Protein 1EUW (pdb70)

Foldseek 3Di:
DDDDKDKDFQDVCECPVEYDWDAPDPPGQKTFAFFADPFKDKAAAFDKDKGFRRMWIQQQDQQKKKKKWWDPCCCPVFQKTFPVHIDIGGNGDGDTDITIITRNDHDMDIRGGGDGTIIMGMDTDDDDDDDDDPDD

Secondary structure (DSSP, 8-state):
-----EEEE-STTBTTTBPPP--SSTT---EEEE---SS-EEE-TT-EEEEEEEEEEE---TTEEEEEEE-HHHHHHH-EEETTSSEEE-TT--SEEEEEEEE-SSS-EEEPTT-EEEEEEEEE---------S--

B-factor: mean 18.07, std 14.28, range [5.77, 277.36]

Nearest PDB structures (foldseek):
  1dup-assembly1_A  TM=1.005E+00  e=1.016E-25  Escherichia coli
  6hde-assembly1_A  TM=9.988E-01  e=7.836E-25  Escherichia coli K-12
  6hde-assembly1_B  TM=9.954E-01  e=9.772E-25  Escherichia coli K-12
  6hde-assembly1_C  TM=9.930E-01  e=1.606E-24  Escherichia coli K-12
  1rnj-assembly1_A  TM=1.000E+00  e=3.292E-24  Escherichia coli

Sequence (136 aa):
MMKKIDVKILDPRVGGKKEEFPLPTYATSGSAGLDDLRACLNNDDAVELLAPGDDTTLVPTGLAIHIADPSLAAMMLPRSSSGLGHKHGIVLGNLVGGLIDSDYQGQLMISVWNRGQDSFTIQPGERIAQMIFVPVVQAEFNLVEDF

GO terms:
  GO:0004170 dUTP diphosphatase activity (F, EXP)
  GO:0000287 magnesium ion binding (F, IDA)
  GO:0005829 cytosol (C, IDA)
  GO:0042802 identical protein binding (F, IDA)
  GO:0004170 dUTP diphosphatase activity (F, IDA)
  GO:0046081 dUTP catabolic process (P, IDA)
  GO:0006226 dUMP biosynthetic process (P, IDA)
  GO:0070207 protein homotrimerization (P, IDA)
  GO:0004170 dUTP diphosphatase activity (F, IMP)
  GO:0032991 protein-containing complex (C, IDA)
  GO:0005829 cytosol (C, HDA)

CATH classification: 2.70.40.10

Solvent-accessible surface area: 8786 Å² total; per-residue (Å²): 224,170,91,203,43,104,82,137,83,79,29,114,46,11,51,159,110,22,78,54,39,107,85,94,84,134,71,39,83,18,19,41,0,71,0,6,21,124,106,48,41,115,4,40,61,54,59,84,30,110,0,37,1,1,9,5,11,63,6,58,40,98,66,17,5,0,61,7,49,36,58,95,35,16,7,145,162,93,4,0,19,0,34,86,113,65,7,114,10,81,17,120,90,124,29,54,4,65,0,22,0,78,0,111,13,157,107,64,31,47,0,91,64,8,49,100,3,0,51,5,36,52,35,111,54,139,163,74,170,190,125,160,62,152,125,240

Structure (mmCIF, N/CA/C/O backbone):
data_1EUW
#
_entry.id   1EUW
#
_cell.length_a   85.742
_cell.length_b   85.742
_cell.length_c   61.749
_cell.angle_alpha   90.00
_cell.angle_beta   90.00
_cell.angle_gamma   120.00
#
_symmetry.space_group_name_H-M   'H 3'
#
loop_
_entity.id
_entity.type
_entity.p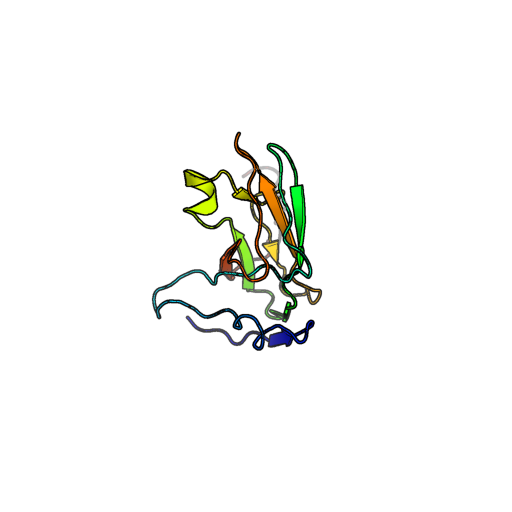dbx_description
1 polymer "DEOXYURIDINE 5'-TRIPHOSPHATE NUCLEOTIDOHYDROLASE"
2 non-polymer 'ETHYL MERCURY ION'
3 non-polymer GLYCEROL
4 water water
#
loop_
_atom_site.group_PDB
_atom_site.id
_atom_site.type_symbol
_atom_site.label_atom_id
_atom_site.label_alt_id
_atom_site.label_comp_id
_atom_site.label_asym_id
_atom_site.label_entity_id
_atom_site.label_seq_id
_atom_site.pdbx_PDB_ins_code
_atom_site.Cartn_x
_atom_site.Cartn_y
_atom_site.Cartn_z
_atom_site.occupancy
_atom_site.B_iso_or_equiv
_atom_site.auth_seq_id
_atom_site.auth_comp_id
_atom_site.auth_asym_id
_atom_site.auth_atom_id
_atom_site.pdbx_PDB_model_num
ATOM 1 N N . MET A 1 1 ? 0.991 -10.737 23.191 1.00 41.23 1 MET A N 1
ATOM 2 C CA . MET A 1 1 ? 1.841 -9.653 22.740 1.00 33.19 1 MET A CA 1
ATOM 3 C C . MET A 1 1 ? 3.155 -10.123 23.385 1.00 29.12 1 MET A C 1
ATOM 4 O O . MET A 1 1 ? 3.243 -9.923 24.589 1.00 25.26 1 MET A O 1
ATOM 20 N N . MET A 1 2 ? 4.018 -10.724 22.592 1.00 28.25 2 MET A N 1
ATOM 21 C CA . MET A 1 2 ? 5.285 -11.210 23.130 1.00 27.15 2 MET A CA 1
ATOM 22 C C . MET A 1 2 ? 6.408 -10.245 22.875 1.00 23.95 2 MET A C 1
ATOM 23 O O . MET A 1 2 ? 6.496 -9.647 21.805 1.00 27.33 2 MET A O 1
ATOM 37 N N . LYS A 1 3 ? 7.314 -10.107 23.818 1.00 19.73 3 LYS A N 1
ATOM 38 C CA . LYS A 1 3 ? 8.499 -9.329 23.604 1.00 18.31 3 LYS A CA 1
ATOM 39 C C . LYS A 1 3 ? 9.693 -10.069 24.168 1.00 15.42 3 LYS A C 1
ATOM 40 O O . LYS A 1 3 ? 9.653 -10.553 25.296 1.00 14.97 3 LYS A O 1
ATOM 59 N N . LYS A 1 4 ? 10.776 -10.161 23.417 1.00 16.32 4 LYS A N 1
ATOM 60 C CA . LYS A 1 4 ? 11.998 -10.796 23.922 1.00 15.80 4 LYS A CA 1
ATOM 61 C C . LYS A 1 4 ? 12.637 -9.850 24.910 1.00 15.65 4 LYS A C 1
ATOM 62 O O . LYS A 1 4 ? 12.811 -8.657 24.625 1.00 19.72 4 LYS A O 1
ATOM 81 N N . ILE A 1 5 ? 13.011 -10.365 26.062 1.00 12.97 5 ILE A N 1
ATOM 82 C CA . ILE A 1 5 ? 13.625 -9.646 27.157 1.00 12.87 5 ILE A CA 1
ATOM 83 C C . ILE A 1 5 ? 14.867 -10.441 27.612 1.00 10.92 5 ILE A C 1
ATOM 84 O O . ILE A 1 5 ? 14.730 -11.601 28.012 1.00 10.46 5 ILE A O 1
ATOM 113 N N . ASP A 1 6 ? 16.004 -9.822 27.628 1.00 10.20 6 ASP A N 1
ATOM 114 C CA . ASP A 1 6 ? 17.219 -10.468 28.135 1.00 9.70 6 ASP A CA 1
ATOM 115 C C . ASP A 1 6 ? 17.138 -10.662 29.634 1.00 8.90 6 ASP A C 1
ATOM 116 O O . ASP A 1 6 ? 16.752 -9.766 30.389 1.00 9.78 6 ASP A O 1
ATOM 128 N N . VAL A 1 7 ? 17.547 -11.862 30.061 1.00 8.95 7 VAL A N 1
ATOM 129 C CA . VAL A 1 7 ? 17.577 -12.224 31.464 1.00 8.83 7 VAL A CA 1
ATOM 130 C C . VAL A 1 7 ? 18.971 -12.825 31.745 1.00 8.64 7 VAL A C 1
ATOM 131 O O . VAL A 1 7 ? 19.497 -13.607 30.931 1.00 8.69 7 VAL A O 1
ATOM 144 N N . LYS A 1 8 ? 19.516 -12.484 32.893 1.00 8.77 8 LYS A N 1
ATOM 145 C CA . LYS A 1 8 ? 20.800 -12.980 33.371 1.00 8.97 8 LYS A CA 1
ATOM 146 C C . LYS A 1 8 ? 20.546 -13.592 34.730 1.00 8.50 8 LYS A C 1
ATOM 147 O O . LYS A 1 8 ? 19.887 -12.982 35.595 1.00 10.10 8 LYS A O 1
ATOM 176 N N . ILE A 1 9 ? 21.105 -14.774 34.951 1.00 8.62 9 ILE A N 1
ATOM 177 C CA . ILE A 1 9 ? 20.972 -15.477 36.196 1.00 9.02 9 ILE A CA 1
ATOM 178 C C . ILE A 1 9 ? 22.202 -15.171 37.056 1.00 9.01 9 ILE A C 1
ATOM 179 O O . ILE A 1 9 ? 23.344 -15.371 36.628 1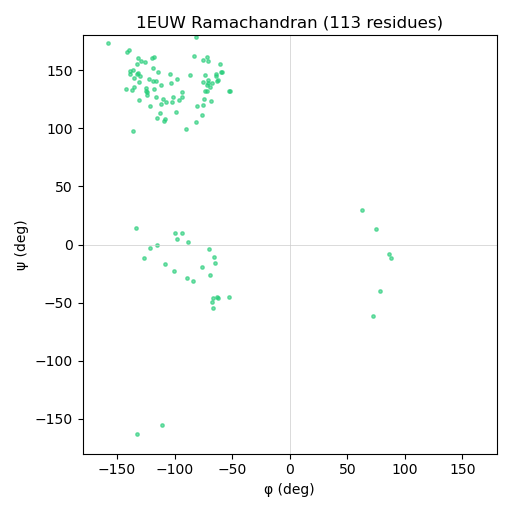.00 12.00 9 ILE A O 1
ATOM 195 N N . LEU A 1 10 ? 21.973 -14.667 38.254 1.00 9.45 10 LEU A N 1
ATOM 196 C CA . LEU A 1 10 ? 23.008 -14.217 39.149 1.00 10.06 10 LEU A CA 1
ATOM 197 C C . LEU A 1 10 ? 23.353 -15.208 40.232 1.00 10.90 10 LEU A C 1
ATOM 198 O O . LEU A 1 10 ? 24.501 -15.129 40.721 1.00 16.37 10 LEU A O 1
ATOM 214 N N . ASP A 1 11 ? 22.466 -16.110 40.565 1.00 10.93 11 ASP A N 1
ATOM 215 C CA . ASP A 1 11 ? 22.682 -17.085 41.621 1.00 11.18 11 ASP A CA 1
ATOM 216 C C . ASP A 1 11 ? 22.503 -18.487 41.057 1.00 10.89 11 ASP A C 1
ATOM 217 O O . ASP A 1 11 ? 21.507 -18.749 40.390 1.00 11.17 11 ASP A O 1
ATOM 232 N N . PRO A 1 12 ? 23.455 -19.400 41.319 1.00 11.75 12 PRO A N 1
ATOM 233 C CA . PRO A 1 12 ? 23.370 -20.741 40.726 1.00 12.41 12 PRO A CA 1
ATOM 234 C C . PRO A 1 12 ? 22.190 -21.585 41.196 1.00 11.77 12 PRO A C 1
ATOM 235 O O . PRO A 1 12 ? 21.930 -22.643 40.609 1.00 13.22 12 PRO A O 1
ATOM 246 N N . ARG A 1 13 ? 21.466 -21.192 42.226 1.00 12.27 13 ARG A N 1
ATOM 247 C CA . ARG A 1 13 ? 20.305 -21.996 42.582 1.00 12.98 13 ARG A CA 1
ATOM 248 C C . ARG A 1 13 ? 19.135 -21.792 41.653 1.00 12.09 13 ARG A C 1
ATOM 249 O O . ARG A 1 13 ? 18.204 -22.607 41.656 1.00 14.15 13 ARG A O 1
ATOM 288 N N . VAL A 1 14 ? 19.137 -20.674 40.912 1.00 11.82 14 VAL A N 1
ATOM 289 C CA . VAL A 1 14 ? 18.022 -20.418 40.007 1.00 12.14 14 VAL A CA 1
ATOM 290 C C . VAL A 1 14 ? 18.002 -21.451 38.890 1.00 13.66 14 VAL A C 1
ATOM 291 O O . VAL A 1 14 ? 19.029 -21.709 38.229 1.00 16.06 14 VAL A O 1
ATOM 304 N N A GLY A 1 15 ? 16.876 -22.125 38.727 0.47 15.32 15 GLY A N 1
ATOM 305 N N B GLY A 1 15 ? 16.811 -21.960 38.626 0.53 15.32 15 GLY A N 1
ATOM 306 C CA A GLY A 1 15 ? 16.816 -23.300 37.897 0.47 16.40 15 GLY A CA 1
ATOM 307 C CA B GLY A 1 15 ? 16.542 -22.897 37.570 0.53 17.58 15 GLY A CA 1
ATOM 308 C C A GLY A 1 15 ? 17.233 -24.606 38.557 0.47 16.90 15 GLY A C 1
ATOM 309 C C B GLY A 1 15 ? 16.751 -24.356 37.990 0.53 17.54 15 GLY A C 1
ATOM 310 O O A GLY A 1 15 ? 16.940 -25.696 38.062 0.47 21.02 15 GLY A O 1
ATOM 311 O O B GLY A 1 15 ? 16.559 -25.236 37.164 0.53 20.12 15 GLY A O 1
ATOM 318 N N A LYS A 1 16 ? 17.977 -24.548 39.662 0.47 18.31 16 LYS A N 1
ATOM 319 N N B LYS A 1 16 ? 17.116 -24.531 39.241 0.53 20.12 16 LYS A N 1
ATOM 320 C CA A LYS A 1 16 ? 18.451 -25.687 40.457 0.47 19.06 16 LYS A CA 1
ATOM 321 C CA B LYS A 1 16 ? 17.559 -25.773 39.876 0.53 22.38 16 LYS A CA 1
ATOM 322 C C A LYS A 1 16 ? 17.507 -25.956 41.628 0.47 18.21 16 LYS A C 1
ATOM 323 C C B LYS A 1 16 ? 16.988 -25.840 41.287 0.53 21.87 16 LYS A C 1
ATOM 324 O O A LYS A 1 16 ? 16.892 -27.022 41.647 0.47 19.64 16 LYS A O 1
ATOM 325 O O B LYS A 1 16 ? 16.043 -26.626 41.409 0.53 28.12 16 LYS A O 1
ATOM 362 N N A GLU A 1 17 ? 17.368 -25.040 42.597 0.49 19.45 17 GLU A N 1
ATOM 363 N N B GLU A 1 17 ? 17.368 -25.091 42.321 0.51 20.16 17 GLU A N 1
ATOM 364 C CA A GLU A 1 17 ? 16.485 -25.285 43.735 0.49 20.80 17 GLU A CA 1
ATOM 365 C CA B GLU A 1 17 ? 16.628 -25.225 43.585 0.51 21.00 17 GLU A CA 1
ATOM 366 C C A GLU A 1 17 ? 15.084 -24.724 43.553 0.49 21.68 17 GLU A C 1
ATOM 367 C C B GLU A 1 17 ? 15.150 -24.885 43.384 0.51 21.43 17 GLU A C 1
ATOM 368 O O A GLU A 1 17 ? 14.173 -24.980 44.346 0.49 24.78 17 GLU A O 1
ATOM 369 O O B GLU A 1 17 ? 14.252 -25.500 43.958 0.51 27.64 17 GLU A O 1
ATOM 392 N N . PHE A 1 18 ? 14.908 -23.920 42.512 1.00 21.22 18 PHE A N 1
ATOM 393 C CA . PHE A 1 18 ? 13.560 -23.474 42.180 1.00 22.52 18 PHE A CA 1
ATOM 394 C C . PHE A 1 18 ? 13.623 -23.011 40.709 1.00 22.01 18 PHE A C 1
ATOM 395 O O . PHE A 1 18 ? 14.766 -22.750 40.303 1.00 21.90 18 PHE A O 1
ATOM 412 N N . PRO A 1 19 ? 12.519 -22.917 39.990 1.00 23.70 19 PRO A N 1
ATOM 413 C CA . PRO A 1 19 ? 12.559 -22.598 38.562 1.00 25.57 19 PRO A CA 1
ATOM 414 C C . PRO A 1 19 ? 12.652 -21.124 38.173 1.00 26.23 19 PRO A C 1
ATOM 415 O O . PRO A 1 19 ? 12.426 -20.283 39.048 1.00 22.40 19 PRO A O 1
ATOM 426 N N . LEU A 1 20 ? 13.060 -20.890 36.903 1.00 24.57 20 LEU A N 1
ATOM 427 C CA . LEU A 1 20 ? 12.953 -19.565 36.271 1.00 22.60 20 LEU A CA 1
ATOM 428 C C . LEU A 1 20 ? 11.471 -19.150 36.134 1.00 19.51 20 LEU A C 1
ATOM 429 O O . LEU A 1 20 ? 10.585 -19.993 35.972 1.00 25.79 20 LEU A O 1
ATOM 445 N N . PRO A 1 21 ? 11.143 -17.878 36.238 1.00 16.40 21 PRO A N 1
ATOM 446 C CA . PRO A 1 21 ? 9.717 -17.501 36.185 1.00 16.74 21 PRO A CA 1
ATOM 447 C C . PRO A 1 21 ? 9.129 -17.872 34.830 1.00 16.31 21 PRO A C 1
ATOM 448 O O . PRO A 1 21 ? 9.779 -17.722 33.791 1.00 20.10 21 PRO A O 1
ATOM 459 N N . THR A 1 22 ? 7.905 -18.354 34.870 1.00 16.68 22 THR A N 1
ATOM 460 C CA . THR A 1 22 ? 7.157 -18.758 33.695 1.00 17.56 22 THR A CA 1
ATOM 461 C C . THR A 1 22 ? 5.694 -18.297 33.842 1.00 16.87 22 THR A C 1
ATOM 462 O O . THR A 1 22 ? 5.164 -18.264 34.933 1.00 18.38 22 THR A O 1
ATOM 473 N N . TYR A 1 23 ? 5.075 -17.947 32.713 1.00 15.43 23 TYR A N 1
ATOM 474 C CA . TYR A 1 23 ? 3.662 -17.619 32.732 1.00 16.40 23 TYR A CA 1
ATOM 475 C C . TYR A 1 23 ? 2.864 -18.894 32.945 1.00 16.71 23 TYR A C 1
ATOM 476 O O . TYR A 1 23 ? 3.111 -19.926 32.331 1.00 20.93 23 TYR A O 1
ATOM 494 N N . ALA A 1 24 ? 1.842 -18.804 33.808 1.00 16.58 24 ALA A N 1
ATOM 495 C CA . ALA A 1 24 ? 0.992 -19.970 34.116 1.00 19.69 24 ALA A CA 1
ATOM 496 C C . ALA A 1 24 ? 0.284 -20.444 32.851 1.00 20.65 24 ALA A C 1
ATOM 497 O O . ALA A 1 24 ? 0.202 -21.629 32.572 1.00 27.14 24 ALA A O 1
ATOM 504 N N . THR A 1 25 ? -0.259 -19.529 32.118 1.00 21.25 25 THR A N 1
ATOM 505 C CA . THR A 1 25 ? -1.008 -19.730 30.890 1.00 24.01 25 THR A CA 1
ATOM 506 C C . THR A 1 25 ? -0.693 -18.643 29.863 1.00 21.83 25 THR A C 1
ATOM 507 O O . THR A 1 25 ? -0.152 -17.604 30.219 1.00 20.26 25 THR A O 1
ATOM 518 N N . SER A 1 26 ? -1.082 -18.866 28.600 1.00 24.14 26 SER A N 1
ATOM 519 C CA . SER A 1 26 ? -0.929 -17.866 27.557 1.00 24.58 26 SER A CA 1
ATOM 520 C C . SER A 1 26 ? -1.778 -16.618 27.795 1.00 19.96 26 SER A C 1
ATOM 521 O O . SER A 1 26 ? -1.518 -15.587 27.132 1.00 21.07 26 SER A O 1
ATOM 529 N N . GLY A 1 27 ? -2.760 -16.681 28.667 1.00 18.25 27 GLY A N 1
ATOM 530 C CA . GLY A 1 27 ? -3.538 -15.530 29.110 1.00 15.58 27 GLY A CA 1
ATOM 531 C C . GLY A 1 27 ? -3.166 -14.862 30.406 1.00 13.24 27 GLY A C 1
ATOM 532 O O . GLY A 1 27 ? -3.868 -13.929 30.858 1.00 13.34 27 GLY A O 1
ATOM 536 N N . SER A 1 28 ? -2.067 -15.313 31.017 1.00 13.27 28 SER A N 1
ATOM 537 C CA . SER A 1 28 ? -1.632 -14.706 32.259 1.00 11.95 28 SER A CA 1
ATOM 538 C C . SER A 1 28 ? -0.998 -13.354 31.992 1.00 11.30 28 SER A C 1
ATOM 539 O O . SER A 1 28 ? -0.234 -13.181 31.029 1.00 14.18 28 SER A O 1
ATOM 552 N N . ALA A 1 29 ? -1.263 -12.390 32.832 1.00 11.14 29 ALA A N 1
ATOM 553 C CA . ALA A 1 29 ? -0.639 -11.061 32.700 1.00 11.20 29 ALA A CA 1
ATOM 554 C C . ALA A 1 29 ? 0.683 -10.943 33.445 1.00 11.26 29 ALA A C 1
ATOM 555 O O . ALA A 1 29 ? 1.526 -10.149 33.115 1.00 14.95 29 ALA A O 1
ATOM 562 N N . GLY A 1 30 ? 0.845 -11.688 34.515 1.00 12.27 30 GLY A N 1
ATOM 563 C CA . GLY A 1 30 ? 1.974 -11.560 35.418 1.00 12.81 30 GLY A CA 1
ATOM 564 C C . GLY A 1 30 ? 2.791 -12.823 35.455 1.00 10.86 30 GLY A C 1
ATOM 565 O O . GLY A 1 30 ? 2.344 -13.909 35.129 1.00 12.97 30 GLY A O 1
ATOM 569 N N . LEU A 1 31 ? 4.016 -12.650 35.940 1.00 9.66 31 LEU A N 1
ATOM 570 C CA . LEU A 1 31 ? 5.021 -13.645 36.222 1.00 10.68 31 LEU A CA 1
ATOM 571 C C . LEU A 1 31 ? 5.288 -13.648 37.700 1.00 9.42 31 LEU A C 1
ATOM 572 O O . LEU A 1 31 ? 5.673 -12.579 38.228 1.00 10.86 31 LEU A O 1
ATOM 588 N N . ASP A 1 32 ? 5.217 -14.766 38.386 1.00 8.72 32 ASP A N 1
ATOM 589 C CA A ASP A 1 32 ? 5.574 -14.806 39.803 0.66 8.26 32 ASP A CA 1
ATOM 590 C CA B ASP A 1 32 ? 5.582 -14.795 39.798 0.34 8.40 32 ASP A CA 1
ATOM 591 C C . ASP A 1 32 ? 7.110 -14.810 39.944 1.00 8.06 32 ASP A C 1
ATOM 592 O O . ASP A 1 32 ? 7.809 -15.483 39.193 1.00 10.73 32 ASP A O 1
ATOM 608 N N . LEU A 1 33 ? 7.582 -14.096 40.934 1.00 7.76 33 LEU A N 1
ATOM 609 C CA . LEU A 1 33 ? 8.997 -14.044 41.304 1.00 7.89 33 LEU A CA 1
ATOM 610 C C . LEU A 1 33 ? 9.207 -14.716 42.641 1.00 7.43 33 LEU A C 1
ATOM 611 O O . LEU A 1 33 ? 8.415 -14.514 43.589 1.00 8.57 33 LEU A O 1
ATOM 640 N N . ARG A 1 34 ? 10.262 -15.495 42.721 1.00 7.81 34 ARG A N 1
ATOM 641 C CA . ARG A 1 34 ? 10.593 -16.301 43.889 1.00 7.43 34 ARG A CA 1
ATOM 642 C C . ARG A 1 34 ? 11.726 -15.705 44.703 1.00 7.78 34 ARG A C 1
ATOM 643 O O . ARG A 1 34 ? 12.678 -15.116 44.187 1.00 9.22 34 ARG A O 1
ATOM 664 N N . ALA A 1 35 ? 11.637 -15.918 46.026 1.00 8.08 35 ALA A N 1
ATOM 665 C CA . ALA A 1 35 ? 12.653 -15.512 46.966 1.00 7.67 35 ALA A CA 1
ATOM 666 C C A ALA A 1 35 ? 13.895 -16.344 46.714 0.47 8.89 35 ALA A C 1
ATOM 667 C C B ALA A 1 35 ? 13.933 -16.315 46.922 0.53 9.19 35 ALA A C 1
ATOM 668 O O A ALA A 1 35 ? 13.842 -17.573 46.642 0.47 8.65 35 ALA A O 1
ATOM 669 O O B ALA A 1 35 ? 13.988 -17.495 47.255 0.53 11.14 35 ALA A O 1
ATOM 676 N N . CYS A 1 36 ? 15.041 -15.673 46.564 1.00 8.31 36 CYS A N 1
ATOM 677 C CA . CYS A 1 36 ? 16.350 -16.316 46.484 1.00 8.95 36 CYS A CA 1
ATOM 678 C C . CYS A 1 36 ? 17.060 -16.027 47.799 1.00 9.62 36 CYS A C 1
ATOM 679 O O . CYS A 1 36 ? 17.658 -14.966 47.962 1.00 10.35 36 CYS A O 1
ATOM 686 N N . LEU A 1 37 ? 16.977 -16.968 48.720 1.00 10.81 37 LEU A N 1
ATOM 687 C CA . LEU A 1 37 ? 17.399 -16.774 50.098 1.00 11.36 37 LEU A CA 1
ATOM 688 C C . LEU A 1 37 ? 18.206 -17.961 50.573 1.00 13.71 37 LEU A C 1
ATOM 689 O O . LEU A 1 37 ? 17.889 -19.118 50.282 1.00 14.65 37 LEU A O 1
ATOM 705 N N . ASN A 1 38 ? 19.219 -17.674 51.389 1.00 15.61 38 ASN A N 1
ATOM 706 C CA A ASN A 1 38 ? 19.967 -18.783 51.988 0.51 16.44 38 ASN A CA 1
ATOM 707 C CA B ASN A 1 38 ? 20.015 -18.694 52.058 0.49 16.29 38 ASN A CA 1
ATOM 708 C C . ASN A 1 38 ? 19.212 -19.312 53.192 1.00 17.81 38 ASN A C 1
ATOM 709 O O . ASN A 1 38 ? 19.401 -20.498 53.497 1.00 24.54 38 ASN A O 1
ATOM 729 N N . ASP A 1 39 ? 18.406 -18.485 53.847 1.00 16.47 39 ASP A N 1
ATOM 730 C CA A ASP A 1 39 ? 17.739 -18.775 55.102 0.48 15.45 39 ASP A CA 1
ATOM 731 C CA B ASP A 1 39 ? 17.603 -19.072 54.927 0.52 15.63 39 ASP A CA 1
ATOM 732 C C . ASP A 1 39 ? 16.315 -18.249 54.983 1.00 13.03 39 ASP A C 1
ATOM 733 O O . ASP A 1 39 ? 16.198 -17.156 54.463 1.00 13.78 39 ASP A O 1
ATOM 749 N N . ALA A 1 40 ? 15.326 -18.907 55.542 1.00 12.07 40 ALA A N 1
ATOM 750 C CA . ALA A 1 40 ? 14.020 -18.317 55.671 1.00 10.73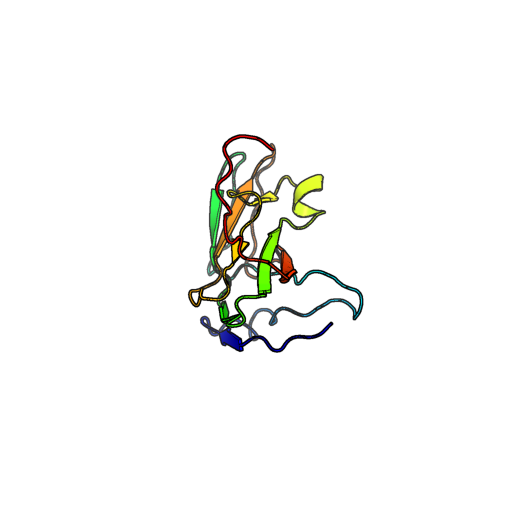 40 ALA A CA 1
ATOM 751 C C . ALA A 1 40 ? 14.091 -17.010 56.480 1.00 10.72 40 ALA A C 1
ATOM 752 O O . ALA A 1 40 ? 14.940 -16.902 57.347 1.00 13.41 40 ALA A O 1
ATOM 759 N N . VAL A 1 41 ? 13.199 -16.082 56.136 1.00 10.62 41 VAL A N 1
ATOM 760 C CA . VAL A 1 41 ? 13.177 -14.784 56.801 1.00 10.63 41 VAL A CA 1
ATOM 761 C C . VAL A 1 41 ? 11.837 -14.583 57.426 1.00 9.46 41 VAL A C 1
ATOM 762 O O . VAL A 1 41 ? 10.819 -14.557 56.719 1.00 10.57 41 VAL A O 1
ATOM 775 N N . GLU A 1 42 ? 11.793 -14.433 58.739 1.00 10.23 42 GLU A N 1
ATOM 776 C CA . GLU A 1 42 ? 10.552 -14.164 59.455 1.00 10.90 42 GLU A CA 1
ATOM 777 C C A GLU A 1 42 ? 10.250 -12.671 59.623 0.49 11.58 42 GLU A C 1
ATOM 778 C C B GLU A 1 42 ? 10.349 -12.646 59.428 0.51 11.17 42 GLU A C 1
ATOM 779 O O A GLU A 1 42 ? 10.978 -11.976 60.324 0.49 13.22 42 GLU A O 1
ATOM 780 O O B GLU A 1 42 ? 11.236 -11.857 59.736 0.51 12.14 42 GLU A O 1
ATOM 792 N N . LEU A 1 43 ? 9.157 -12.246 58.996 1.00 10.45 43 LEU A N 1
ATOM 793 C CA A LEU A 1 43 ? 8.734 -10.867 59.017 0.53 1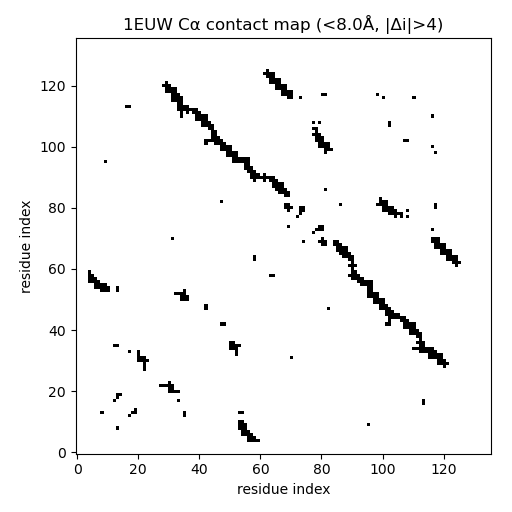1.92 43 LEU A CA 1
ATOM 794 C CA B LEU A 1 43 ? 8.754 -10.847 58.980 0.47 11.52 43 LEU A CA 1
ATOM 795 C C . LEU A 1 43 ? 7.675 -10.624 60.033 1.00 11.59 43 LEU A C 1
ATOM 796 O O . LEU A 1 43 ? 6.534 -11.102 59.879 1.00 12.13 43 LEU A O 1
ATOM 826 N N . ALA A 1 44 ? 8.033 -9.884 61.074 1.00 13.24 44 ALA A N 1
ATOM 827 C CA . ALA A 1 44 ? 7.048 -9.491 62.069 1.00 13.44 44 ALA A CA 1
ATOM 828 C C . ALA A 1 44 ? 6.111 -8.450 61.503 1.00 10.97 44 ALA A C 1
ATOM 829 O O . ALA A 1 44 ? 6.461 -7.774 60.529 1.00 10.38 44 ALA A O 1
ATOM 836 N N . PRO A 1 45 ? 4.948 -8.255 62.111 1.00 12.02 45 PRO A N 1
ATOM 837 C CA . PRO A 1 45 ? 4.053 -7.199 61.673 1.00 10.62 45 PRO A CA 1
ATOM 838 C C . PRO A 1 45 ? 4.793 -5.848 61.603 1.00 9.39 45 PRO A C 1
ATOM 839 O O . PRO A 1 45 ? 5.467 -5.448 62.543 1.00 10.41 45 PRO A O 1
ATOM 850 N N . GLY A 1 46 ? 4.622 -5.155 60.490 1.00 8.93 46 GLY A N 1
ATOM 851 C CA . GLY A 1 46 ? 5.199 -3.897 60.258 1.00 9.99 46 GLY A CA 1
ATOM 852 C C . GLY A 1 46 ? 6.587 -3.895 59.659 1.00 10.29 46 GLY A C 1
ATOM 853 O O . GLY A 1 46 ? 7.051 -2.823 59.233 1.00 14.95 46 GLY A O 1
ATOM 857 N N . ASP A 1 47 ? 7.250 -5.034 59.609 1.00 10.46 47 ASP A N 1
ATOM 858 C CA A ASP A 1 47 ? 8.624 -5.305 59.190 0.50 10.78 47 ASP A CA 1
ATOM 859 C CA B ASP A 1 47 ? 8.622 -4.856 59.117 0.50 10.66 47 ASP A CA 1
ATOM 860 C C . ASP A 1 47 ? 8.699 -5.169 57.631 1.00 8.94 47 ASP A C 1
ATOM 861 O O . ASP A 1 47 ? 7.799 -5.648 56.964 1.00 8.55 47 ASP A O 1
ATOM 877 N N . THR A 1 48 ? 9.808 -4.683 57.104 1.00 9.68 48 THR A N 1
ATOM 878 C CA . THR A 1 48 ? 10.166 -4.750 55.689 1.00 8.94 48 THR A CA 1
ATOM 879 C C . THR A 1 48 ? 11.504 -5.466 55.570 1.00 9.02 48 THR A C 1
ATOM 880 O O . THR A 1 48 ? 12.398 -5.218 56.386 1.00 12.42 48 THR A O 1
ATOM 891 N N . THR A 1 49 ? 11.692 -6.278 54.546 1.00 7.87 49 THR A N 1
ATOM 892 C CA . THR A 1 49 ? 12.959 -6.946 54.232 1.00 8.06 49 THR A CA 1
ATOM 893 C C . THR A 1 49 ? 13.169 -6.888 52.720 1.00 7.39 49 THR A C 1
ATOM 894 O O . THR A 1 49 ? 12.211 -6.909 51.950 1.00 9.45 49 THR A O 1
ATOM 905 N N . LEU A 1 50 ? 14.416 -6.838 52.289 1.00 7.33 50 LEU A N 1
ATOM 906 C CA . LEU A 1 50 ? 14.760 -6.770 50.888 1.00 7.18 50 LEU A CA 1
ATOM 907 C C . LEU A 1 50 ? 15.138 -8.190 50.412 1.00 8.04 50 LEU A C 1
ATOM 908 O O . LEU A 1 50 ? 16.131 -8.741 50.931 1.00 9.78 50 LEU A O 1
ATOM 924 N N . VAL A 1 51 ? 14.352 -8.753 49.547 1.00 7.65 51 VAL A N 1
ATOM 925 C CA . VAL A 1 51 ? 14.515 -10.161 49.112 1.00 7.71 51 VAL A CA 1
ATOM 926 C C . VAL A 1 51 ? 15.155 -10.195 47.753 1.00 7.86 51 VAL A C 1
ATOM 927 O O . VAL A 1 51 ? 14.617 -9.654 46.773 1.00 8.39 51 VAL A O 1
ATOM 940 N N . PRO A 1 52 ? 16.296 -10.862 47.582 1.00 8.05 52 PRO A N 1
ATOM 941 C CA . PRO A 1 52 ? 16.884 -11.038 46.263 1.00 8.46 52 PRO A CA 1
ATOM 942 C C . PRO A 1 52 ? 16.053 -12.011 45.444 1.00 7.42 52 PRO A C 1
ATOM 943 O O . PRO A 1 52 ? 15.377 -12.886 46.006 1.00 8.40 52 PRO A O 1
ATOM 954 N N . THR A 1 53 ? 16.179 -11.940 44.132 1.00 8.15 53 THR A N 1
ATOM 955 C CA . THR A 1 53 ? 15.639 -12.932 43.228 1.00 7.74 53 THR A CA 1
ATOM 956 C C . THR A 1 53 ? 16.675 -13.816 42.561 1.00 8.04 53 THR A C 1
ATOM 957 O O . THR A 1 53 ? 16.341 -14.829 41.935 1.00 8.92 53 THR A O 1
ATOM 968 N N . GLY A 1 54 ? 17.939 -13.395 42.586 1.00 7.96 54 GLY A N 1
ATOM 969 C CA . GLY A 1 54 ? 18.921 -14.127 41.822 1.00 8.77 54 GLY A CA 1
ATOM 970 C C . GLY A 1 54 ? 18.873 -13.909 40.357 1.00 9.54 54 GLY A C 1
ATOM 971 O O . GLY A 1 54 ? 19.541 -14.642 39.603 1.00 11.76 54 GLY A O 1
ATOM 975 N N . LEU A 1 55 ? 18.180 -12.938 39.847 1.00 9.34 55 LEU A N 1
ATOM 976 C CA . LEU A 1 55 ? 17.911 -12.645 38.462 1.00 10.64 55 LEU A CA 1
ATOM 977 C C . LEU A 1 55 ? 18.075 -11.181 38.185 1.00 8.39 55 LEU A C 1
ATOM 978 O O . LEU A 1 55 ? 17.797 -10.343 39.060 1.00 9.20 55 LEU A O 1
ATOM 1007 N N . ALA A 1 56 ? 18.451 -10.859 36.977 1.00 8.20 56 ALA A N 1
ATOM 1008 C CA . ALA A 1 56 ? 18.415 -9.507 36.420 1.00 8.40 56 ALA A CA 1
ATOM 1009 C C . ALA A 1 56 ? 17.794 -9.570 35.058 1.00 8.23 56 ALA A C 1
ATOM 1010 O O . ALA A 1 56 ? 18.019 -10.522 34.302 1.00 9.42 56 ALA A O 1
ATOM 1017 N N . ILE A 1 57 ? 17.082 -8.522 34.693 1.00 9.47 57 ILE A N 1
ATOM 1018 C CA . ILE A 1 57 ? 16.598 -8.371 33.313 1.00 8.78 57 ILE A CA 1
ATOM 1019 C C . ILE A 1 57 ? 17.167 -7.088 32.718 1.00 9.19 57 ILE A C 1
ATOM 1020 O O . ILE A 1 57 ? 17.548 -6.167 33.444 1.00 10.76 57 ILE A O 1
ATOM 1036 N N . HIS A 1 58 ? 17.136 -7.043 31.386 1.00 9.44 58 HIS A N 1
ATOM 1037 C CA . HIS A 1 58 ? 17.458 -5.771 30.734 1.00 10.47 58 HIS A CA 1
ATOM 1038 C C . HIS A 1 58 ? 16.414 -5.601 29.643 1.00 10.56 58 HIS A C 1
ATOM 1039 O O . HIS A 1 58 ? 16.505 -6.163 28.568 1.00 12.53 58 HIS A O 1
ATOM 1053 N N . ILE A 1 59 ? 15.374 -4.819 29.963 1.00 9.66 59 ILE A N 1
ATOM 1054 C CA . ILE A 1 59 ? 14.271 -4.648 29.040 1.00 10.27 59 ILE A CA 1
ATOM 1055 C C . ILE A 1 59 ? 14.724 -3.984 27.750 1.00 10.92 59 ILE A C 1
ATOM 1056 O O . ILE A 1 59 ? 14.337 -4.390 26.665 1.00 13.20 59 ILE A O 1
ATOM 1072 N N . ALA A 1 60 ? 15.519 -2.927 27.852 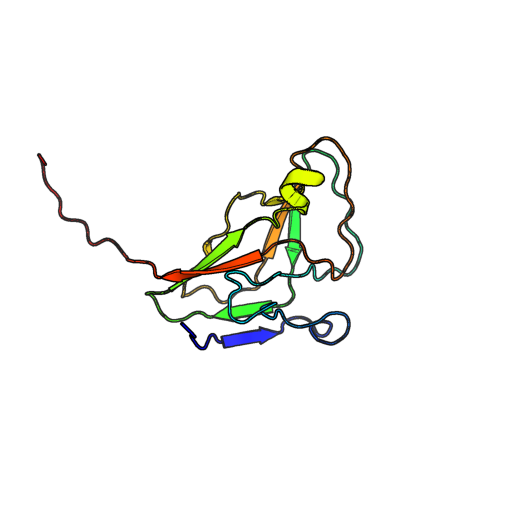1.00 10.54 60 ALA A N 1
ATOM 1073 C CA . ALA A 1 60 ? 16.245 -2.268 26.762 1.00 11.97 60 ALA A CA 1
ATOM 1074 C C . ALA A 1 60 ? 15.333 -1.368 25.942 1.00 13.43 60 ALA A C 1
ATOM 1075 O O . ALA A 1 60 ? 15.693 -0.216 25.621 1.00 16.09 60 ALA A O 1
ATOM 1082 N N . ASP A 1 61 ? 14.127 -1.739 25.645 1.00 13.25 61 ASP A N 1
ATOM 1083 C CA . ASP A 1 61 ? 13.155 -1.032 24.834 1.00 12.93 61 ASP A CA 1
ATOM 1084 C C . ASP A 1 61 ? 12.559 0.120 25.636 1.00 11.40 61 ASP A C 1
ATOM 1085 O O . ASP A 1 61 ? 11.856 -0.209 26.613 1.00 10.75 61 ASP A O 1
ATOM 1094 N N . PRO A 1 62 ? 12.811 1.378 25.311 1.00 12.04 62 PRO A N 1
ATOM 1095 C CA . PRO A 1 62 ? 12.319 2.472 26.145 1.00 12.25 62 PRO A CA 1
ATOM 1096 C C . PRO A 1 62 ? 10.819 2.657 26.089 1.00 11.52 62 PRO A C 1
ATOM 1097 O O . PRO A 1 62 ? 10.288 3.507 26.824 1.00 13.27 62 PRO A O 1
ATOM 1111 N N . SER A 1 63 ? 10.119 1.909 25.270 1.00 10.42 63 SER A N 1
ATOM 1112 C CA . SER A 1 63 ? 8.675 1.926 25.273 1.00 10.27 63 SER A CA 1
ATOM 1113 C C . SER A 1 63 ? 8.064 0.856 26.144 1.00 9.33 63 SER A C 1
ATOM 1114 O O . SER A 1 63 ? 6.825 0.650 26.095 1.00 10.17 63 SER A O 1
ATOM 1124 N N . LEU A 1 64 ? 8.838 0.150 26.954 1.00 8.83 64 LEU A N 1
ATOM 1125 C CA . LEU A 1 64 ? 8.362 -0.885 27.851 1.00 8.24 64 LEU A CA 1
ATOM 1126 C C . LEU A 1 64 ? 8.940 -0.673 29.240 1.00 7.98 64 LEU A C 1
ATOM 1127 O O . LEU A 1 64 ? 10.066 -0.216 29.391 1.00 9.11 64 LEU A O 1
ATOM 1156 N N . ALA A 1 65 ? 8.155 -1.041 30.256 1.00 7.67 65 ALA A N 1
ATOM 1157 C CA . ALA A 1 65 ? 8.613 -1.076 31.627 1.00 7.30 65 ALA A CA 1
ATOM 1158 C C . ALA A 1 65 ? 8.033 -2.321 32.279 1.00 7.29 65 ALA A C 1
ATOM 1159 O O . ALA A 1 65 ? 7.090 -2.946 31.744 1.00 8.80 65 ALA A O 1
ATOM 1166 N N . ALA A 1 66 ? 8.533 -2.677 33.447 1.00 7.50 66 ALA A N 1
ATOM 1167 C CA . ALA A 1 66 ? 7.938 -3.693 34.275 1.00 8.03 66 ALA A CA 1
ATOM 1168 C C . ALA A 1 66 ? 7.433 -3.063 35.567 1.00 7.61 66 ALA A C 1
ATOM 1169 O O . ALA A 1 66 ? 7.984 -2.116 36.060 1.00 8.11 66 ALA A O 1
ATOM 1176 N N . MET A 1 67 ? 6.364 -3.656 36.082 1.00 8.76 67 MET A N 1
ATOM 1177 C CA . MET A 1 67 ? 5.838 -3.273 37.398 1.00 9.26 67 MET A CA 1
ATOM 1178 C C . MET A 1 67 ? 5.784 -4.510 38.269 1.00 7.93 67 MET A C 1
ATOM 1179 O O . MET A 1 67 ? 5.210 -5.532 37.875 1.00 9.40 67 MET A O 1
ATOM 1204 N N . MET A 1 68 ? 6.347 -4.435 39.451 1.00 9.68 68 MET A N 1
ATOM 1205 C CA . MET A 1 68 ? 6.287 -5.462 40.452 1.00 8.94 68 MET A CA 1
ATOM 1206 C C . MET A 1 68 ? 5.104 -5.142 41.368 1.00 7.29 68 MET A C 1
ATOM 1207 O O . MET A 1 68 ? 4.952 -4.010 41.831 1.00 7.61 68 MET A O 1
ATOM 1243 N N . LEU A 1 69 ? 4.270 -6.161 41.612 1.00 7.10 69 LEU A N 1
ATOM 1244 C CA . LEU A 1 69 ? 3.062 -6.058 42.404 1.00 7.05 69 LEU A CA 1
ATOM 1245 C C . LEU A 1 69 ? 3.052 -7.154 43.470 1.00 6.48 69 LEU A C 1
ATOM 1246 O O . LEU A 1 69 ? 3.660 -8.204 43.275 1.00 7.09 69 LEU A O 1
ATOM 1262 N N . PRO A 1 70 ? 2.297 -6.961 44.549 1.00 6.32 70 PRO A N 1
ATOM 1263 C CA . PRO A 1 70 ? 2.051 -8.091 45.449 1.00 6.41 70 PRO A CA 1
ATOM 1264 C C . PRO A 1 70 ? 1.349 -9.222 44.753 1.00 6.88 70 PRO A C 1
ATOM 1265 O O . PRO A 1 70 ? 0.586 -9.003 43.796 1.00 7.20 70 PRO A O 1
ATOM 1276 N N . ARG A 1 71 ? 1.528 -10.433 45.281 1.00 7.06 71 ARG A N 1
ATOM 1277 C CA . ARG A 1 71 ? 0.626 -11.528 44.905 1.00 7.68 71 ARG A CA 1
ATOM 1278 C C . ARG A 1 71 ? -0.705 -11.279 45.597 1.00 7.50 71 ARG A C 1
ATOM 1279 O O . ARG A 1 71 ? -0.787 -10.787 46.732 1.00 8.12 71 ARG A O 1
ATOM 1300 N N . SER A 1 72 ? -1.799 -11.659 44.935 1.00 8.32 72 SER A N 1
ATOM 1301 C CA A SER A 1 72 ? -3.097 -11.258 45.495 0.40 9.41 72 SER A CA 1
ATOM 1302 C CA B SER A 1 72 ? -3.115 -11.358 45.449 0.52 9.71 72 SER A CA 1
ATOM 1303 C CA C SER A 1 72 ? -3.122 -11.322 45.455 0.18 9.43 72 SER A CA 1
ATOM 1304 C C . SER A 1 72 ? -3.440 -12.013 46.779 1.00 8.79 72 SER A C 1
ATOM 1305 O O . SER A 1 72 ? -3.934 -11.362 47.728 1.00 9.58 72 SER A O 1
ATOM 1325 N N . GLY A 1 73 ? -3.225 -13.298 46.833 1.00 9.08 73 GLY A N 1
ATOM 1326 C CA . GLY A 1 73 ? -3.490 -14.034 48.072 1.00 9.13 73 GLY A CA 1
ATOM 1327 C C . GLY A 1 73 ? -2.578 -13.648 49.188 1.00 8.53 73 GLY A C 1
ATOM 1328 O O . GLY A 1 73 ? -3.021 -13.405 50.342 1.00 9.13 73 GLY A O 1
ATOM 1332 N N . LEU A 1 74 ? -1.272 -13.550 48.952 1.00 8.20 74 LEU A N 1
ATOM 1333 C CA . LEU A 1 74 ? -0.365 -13.084 49.983 1.00 7.77 74 LEU A CA 1
ATOM 1334 C C . LEU A 1 74 ? -0.839 -11.755 50.554 1.00 7.30 74 LEU A C 1
ATOM 1335 O O . LEU A 1 74 ? -0.814 -11.569 51.754 1.00 7.79 74 LEU A O 1
ATOM 1351 N N . GLY A 1 75 ? -1.221 -10.855 49.647 1.00 7.02 75 GLY A N 1
ATOM 1352 C CA . GLY A 1 75 ? -1.638 -9.553 50.140 1.00 7.32 75 GLY A CA 1
ATOM 1353 C C . GLY A 1 75 ? -2.914 -9.581 50.940 1.00 7.53 75 GLY A C 1
ATOM 1354 O O . GLY A 1 75 ? -2.969 -9.082 52.064 1.00 8.15 75 GLY A O 1
ATOM 1358 N N . HIS A 1 76 ? -3.970 -10.140 50.335 1.00 7.68 76 HIS A N 1
ATOM 1359 C CA . HIS A 1 76 ? -5.254 -10.144 50.983 1.00 8.17 76 HIS A CA 1
ATOM 1360 C C . HIS A 1 76 ? -5.287 -11.017 52.221 1.00 8.59 76 HIS A C 1
ATOM 1361 O O . HIS A 1 76 ? -5.798 -10.609 53.248 1.00 9.78 76 HIS A O 1
ATOM 1375 N N . LYS A 1 77 ? -4.826 -12.240 52.108 1.00 7.99 77 LYS A N 1
ATOM 1376 C CA . LYS A 1 77 ? -4.993 -13.257 53.169 1.00 8.69 77 LYS A CA 1
ATOM 1377 C C . LYS A 1 77 ? -3.921 -13.143 54.218 1.00 8.99 77 LYS A C 1
ATOM 1378 O O . LYS A 1 77 ? -4.110 -13.462 55.389 1.00 11.82 77 LYS A O 1
ATOM 1413 N N . HIS A 1 78 ? -2.693 -12.704 53.841 1.00 7.82 78 HIS A N 1
ATOM 1414 C CA . HIS A 1 78 ? -1.566 -12.739 54.763 1.00 7.82 78 HIS A CA 1
ATOM 1415 C C . HIS A 1 78 ? -0.958 -11.380 55.002 1.00 7.96 78 HIS A C 1
ATOM 1416 O O . HIS A 1 78 ? -0.039 -11.281 55.843 1.00 8.91 78 HIS A O 1
ATOM 1430 N N . GLY A 1 79 ? -1.399 -10.302 54.372 1.00 7.45 79 GLY A N 1
ATOM 1431 C CA . GLY A 1 79 ? -0.793 -9.004 54.579 1.00 8.10 79 GLY A CA 1
ATOM 1432 C C . GLY A 1 79 ? 0.648 -8.904 54.154 1.00 7.45 79 GLY A C 1
ATOM 1433 O O . GLY A 1 79 ? 1.399 -8.092 54.683 1.00 9.59 79 GLY A O 1
ATOM 1437 N N . ILE A 1 80 ? 1.043 -9.690 53.147 1.00 7.39 80 ILE A N 1
ATOM 1438 C CA . ILE A 1 80 ? 2.420 -9.662 52.660 1.00 7.64 80 ILE A CA 1
ATOM 1439 C C . ILE A 1 80 ? 2.395 -8.993 51.286 1.00 6.87 80 ILE A C 1
ATOM 1440 O O . ILE A 1 80 ? 1.899 -9.537 50.300 1.00 7.87 80 ILE A O 1
ATOM 1456 N N . VAL A 1 81 ? 2.916 -7.763 51.270 1.00 5.91 81 VAL A N 1
ATOM 1457 C CA . VAL A 1 81 ? 2.846 -6.880 50.120 1.00 5.79 81 VAL A CA 1
ATOM 1458 C C . VAL A 1 81 ? 4.241 -6.282 49.870 1.00 5.86 81 VAL A C 1
ATOM 1459 O O . VAL A 1 81 ? 5.247 -6.857 50.353 1.00 6.71 81 VAL A O 1
ATOM 1472 N N . LEU A 1 82 ? 4.330 -5.218 49.108 1.00 5.90 82 LEU A N 1
ATOM 1473 C CA . LEU A 1 82 ? 5.598 -4.593 48.761 1.00 5.90 82 LEU A CA 1
ATOM 1474 C C . LEU A 1 82 ? 5.766 -3.344 49.585 1.00 6.10 82 LEU A C 1
ATOM 1475 O O . LEU A 1 82 ? 4.853 -2.510 49.727 1.00 6.51 82 LEU A O 1
ATOM 1491 N N . GLY A 1 83 ? 6.993 -3.099 50.095 1.00 5.83 83 GLY A N 1
ATOM 1492 C CA . GLY A 1 83 ? 7.266 -1.916 50.897 1.00 6.26 83 GLY A CA 1
ATOM 1493 C C . GLY A 1 83 ? 7.222 -0.630 50.108 1.00 6.21 83 GLY A C 1
ATOM 1494 O O . GLY A 1 83 ? 6.963 0.453 50.658 1.00 7.42 83 GLY A O 1
ATOM 1498 N N . ASN A 1 84 ? 7.470 -0.683 48.816 1.00 5.87 84 ASN A N 1
ATOM 1499 C CA . ASN A 1 84 ? 7.322 0.435 47.908 1.00 6.16 84 ASN A CA 1
ATOM 1500 C C . ASN A 1 84 ? 6.004 0.383 47.129 1.00 5.77 84 ASN A C 1
ATOM 1501 O O . ASN A 1 84 ? 5.781 1.230 46.265 1.00 6.31 84 ASN A O 1
ATOM 1512 N N . LEU A 1 85 ? 5.121 -0.534 47.532 1.00 5.86 85 LEU A N 1
ATOM 1513 C CA . LEU A 1 85 ? 3.756 -0.727 47.013 1.00 6.11 85 LEU A CA 1
ATOM 1514 C C . LEU A 1 85 ? 3.723 -1.353 45.599 1.00 6.40 85 LEU A C 1
ATOM 1515 O O . LEU A 1 85 ? 3.148 -2.402 45.401 1.00 7.05 85 LEU A O 1
ATOM 1531 N N . VAL A 1 86 ? 4.322 -0.612 44.655 1.00 7.05 86 VAL A N 1
ATOM 1532 C CA . VAL A 1 86 ? 4.497 -1.006 43.284 1.00 7.92 86 VAL A CA 1
ATOM 1533 C C . VAL A 1 86 ? 5.927 -0.679 42.914 1.00 9.76 86 VAL A C 1
ATOM 1534 O O . VAL A 1 86 ? 6.323 0.463 43.093 1.00 13.63 86 VAL A O 1
ATOM 1547 N N A GLY A 1 87 ? 6.691 -1.632 42.353 0.53 9.92 87 GLY A N 1
ATOM 1548 N N B GLY A 1 87 ? 6.605 -1.713 42.418 0.47 9.71 87 GLY A N 1
ATOM 1549 C CA A GLY A 1 87 ? 8.095 -1.440 42.023 0.53 12.45 87 GLY A CA 1
ATOM 1550 C CA B GLY A 1 87 ? 7.946 -1.502 41.912 0.47 12.18 87 GLY A CA 1
ATOM 1551 C C A GLY A 1 87 ? 8.340 -1.370 40.512 0.53 10.93 87 GLY A C 1
ATOM 1552 C C B GLY A 1 87 ? 7.832 -1.075 40.446 0.47 11.41 87 GLY A C 1
ATOM 1553 O O A GLY A 1 87 ? 8.196 -2.394 39.796 0.53 9.08 87 GLY A O 1
ATOM 1554 O O B GLY A 1 87 ? 7.002 -1.562 39.681 0.47 10.19 87 GLY A O 1
ATOM 1561 N N . LEU A 1 88 ? 8.682 -0.182 40.047 1.00 8.73 88 LEU A N 1
ATOM 1562 C CA . LEU A 1 88 ? 8.831 0.155 38.650 1.00 8.60 88 LEU A CA 1
ATOM 1563 C C . LEU A 1 88 ? 10.252 -0.226 38.212 1.00 7.83 88 LEU A C 1
ATOM 1564 O O . LEU A 1 88 ? 11.228 0.183 38.846 1.00 9.38 88 LEU A O 1
ATOM 1580 N N . ILE A 1 89 ? 10.348 -0.990 37.139 1.00 7.45 89 ILE A N 1
ATOM 1581 C CA . ILE A 1 89 ? 11.631 -1.393 36.545 1.00 8.00 89 ILE A CA 1
ATOM 1582 C C . ILE A 1 89 ? 11.736 -0.714 35.195 1.00 7.95 89 ILE A C 1
ATOM 1583 O O . ILE A 1 89 ? 10.963 -1.022 34.286 1.00 8.74 89 ILE A O 1
ATOM 1605 N N . ASP A 1 90 ? 12.690 0.209 35.076 1.00 9.11 90 ASP A N 1
ATOM 1606 C CA . ASP A 1 90 ? 12.940 0.955 33.871 1.00 11.25 90 ASP A CA 1
ATOM 1607 C C . ASP A 1 90 ? 13.642 0.115 32.813 1.00 8.70 90 ASP A C 1
ATOM 1608 O O . ASP A 1 90 ? 14.329 -0.876 33.104 1.00 9.13 90 ASP A O 1
ATOM 1629 N N . SER A 1 91 ? 13.514 0.562 31.585 1.00 9.08 91 SER A N 1
ATOM 1630 C CA . SER A 1 91 ? 14.126 -0.175 30.481 1.00 10.61 91 SER A CA 1
ATOM 1631 C C A SER A 1 91 ? 15.643 -0.263 30.603 0.15 10.65 91 SER A C 1
ATOM 1632 C C B SER A 1 91 ? 15.650 -0.225 30.568 0.85 10.47 91 SER A C 1
ATOM 1633 O O A SER A 1 91 ? 16.223 -1.245 30.125 0.15 11.17 91 SER A O 1
ATOM 1634 O O B SER A 1 91 ? 16.246 -1.148 29.995 0.85 12.88 91 SER A O 1
ATOM 1642 N N . ASP A 1 92 ? 16.269 0.718 31.233 1.00 10.32 92 ASP A N 1
ATOM 1643 C CA . ASP A 1 92 ? 17.705 0.711 31.350 1.00 12.37 92 ASP A CA 1
ATOM 1644 C C . ASP A 1 92 ? 18.216 0.053 32.611 1.00 10.54 92 ASP A C 1
ATOM 1645 O O . ASP A 1 92 ? 19.446 -0.053 32.781 1.00 13.55 92 ASP A O 1
ATOM 1660 N N . TYR A 1 93 ? 17.344 -0.410 33.507 1.00 9.15 93 TYR A N 1
ATOM 1661 C CA . TYR A 1 93 ? 17.847 -1.078 34.701 1.00 9.82 93 TYR A CA 1
ATOM 1662 C C . TYR A 1 93 ? 18.396 -2.427 34.377 1.00 10.45 93 TYR A C 1
ATOM 1663 O O . TYR A 1 93 ? 17.777 -3.225 33.689 1.00 15.73 93 TYR A O 1
ATOM 1681 N N . GLN A 1 94 ? 19.604 -2.733 34.878 1.00 10.02 94 GLN A N 1
ATOM 1682 C CA . GLN A 1 94 ? 20.244 -3.994 34.606 1.00 10.09 94 GLN A CA 1
ATOM 1683 C C . GLN A 1 94 ? 20.814 -4.623 35.859 1.00 9.62 94 GLN A C 1
ATOM 1684 O O . GLN A 1 94 ? 21.613 -5.570 35.765 1.00 11.84 94 GLN A O 1
ATOM 1709 N N . GLY A 1 95 ? 20.422 -4.119 37.024 1.00 9.81 95 GLY A N 1
ATOM 1710 C CA . GLY A 1 95 ? 20.823 -4.703 38.276 1.00 9.94 95 GLY A CA 1
ATOM 1711 C C . GLY A 1 95 ? 19.963 -5.908 38.668 1.00 9.12 95 GLY A C 1
ATOM 1712 O O . GLY A 1 95 ? 19.021 -6.259 37.962 1.00 9.82 95 GLY A O 1
ATOM 1716 N N . GLN A 1 96 ? 20.275 -6.520 39.792 1.00 9.13 96 GLN A N 1
ATOM 1717 C CA . GLN A 1 96 ? 19.456 -7.593 40.280 1.00 8.76 96 GLN A CA 1
ATOM 1718 C C . GLN A 1 96 ? 18.050 -7.047 40.584 1.00 8.63 96 GLN A C 1
ATOM 1719 O O . GLN A 1 96 ? 17.867 -5.986 41.166 1.00 9.78 96 GLN A O 1
ATOM 1733 N N . LEU A 1 97 ? 17.040 -7.879 40.258 1.00 7.81 97 LEU A N 1
ATOM 1734 C CA . LEU A 1 97 ? 15.677 -7.572 40.726 1.00 8.11 97 LEU A CA 1
ATOM 1735 C C . LEU A 1 97 ? 15.589 -7.899 42.193 1.00 7.93 97 LEU A C 1
ATOM 1736 O O . LEU A 1 97 ? 15.806 -9.059 42.610 1.00 8.82 97 LEU A O 1
ATOM 1752 N N . MET A 1 98 ? 15.272 -6.891 43.013 1.00 7.90 98 MET A N 1
ATOM 1753 C CA . MET A 1 98 ? 15.144 -7.013 44.439 1.00 8.54 98 MET A CA 1
ATOM 1754 C C . MET A 1 98 ? 13.695 -6.707 44.813 1.00 8.93 98 MET A C 1
ATOM 1755 O O . MET A 1 98 ? 13.085 -5.830 44.221 1.00 12.59 98 MET A O 1
ATOM 1769 N N . ILE A 1 99 ? 13.153 -7.456 45.764 1.00 7.65 99 ILE A N 1
ATOM 1770 C CA . ILE A 1 99 ? 11.753 -7.284 46.132 1.00 7.71 99 ILE A CA 1
ATOM 1771 C C . ILE A 1 99 ? 11.688 -6.718 47.537 1.00 6.69 99 ILE A C 1
ATOM 1772 O O . ILE A 1 99 ? 12.190 -7.329 48.487 1.00 7.52 99 ILE A O 1
ATOM 1792 N N . SER A 1 100 ? 11.075 -5.540 47.716 1.00 6.71 100 SER A N 1
ATOM 1793 C CA . SER A 1 100 ? 10.831 -4.992 49.042 1.00 6.68 100 SER A CA 1
ATOM 1794 C C . SER A 1 100 ? 9.580 -5.627 49.627 1.00 6.40 100 SER A C 1
ATOM 1795 O O . SER A 1 100 ? 8.498 -5.327 49.129 1.00 6.60 100 SER A O 1
ATOM 1803 N N . VAL A 1 101 ? 9.728 -6.526 50.560 1.00 6.51 101 VAL A N 1
ATOM 1804 C CA . VAL A 1 101 ? 8.574 -7.237 51.118 1.00 6.79 101 VAL A CA 1
ATOM 1805 C C . VAL A 1 101 ? 8.233 -6.613 52.459 1.00 6.52 101 VAL A C 1
ATOM 1806 O O . VAL A 1 101 ? 9.085 -6.494 53.341 1.00 7.52 101 VAL A O 1
ATOM 1819 N N . TRP A 1 102 ? 6.963 -6.222 52.612 1.00 6.61 102 TRP A N 1
ATOM 1820 C CA . TRP A 1 102 ? 6.460 -5.543 53.815 1.00 6.39 102 TRP A CA 1
ATOM 1821 C C . TRP A 1 102 ? 5.278 -6.334 54.361 1.00 5.93 102 TRP A C 1
ATOM 1822 O O . TRP A 1 102 ? 4.354 -6.650 53.615 1.00 6.68 102 TRP A O 1
ATOM 1843 N N . ASN A 1 103 ? 5.316 -6.582 55.667 1.00 6.50 103 ASN A N 1
ATOM 1844 C CA . ASN A 1 103 ? 4.191 -7.187 56.385 1.00 7.14 103 ASN A CA 1
ATOM 1845 C C . ASN A 1 103 ? 3.272 -6.066 56.895 1.00 6.85 103 ASN A C 1
ATOM 1846 O O . ASN A 1 103 ? 3.564 -5.423 57.925 1.00 7.57 103 ASN A O 1
ATOM 1857 N N . ARG A 1 104 ? 2.198 -5.838 56.155 1.00 6.42 104 ARG A N 1
ATOM 1858 C CA . ARG A 1 104 ? 1.233 -4.782 56.445 1.00 7.10 104 ARG A CA 1
ATOM 1859 C C . ARG A 1 104 ? 0.139 -5.23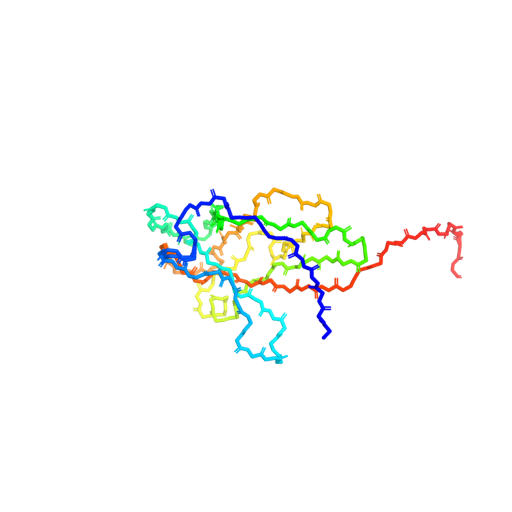2 57.384 1.00 8.94 104 ARG A C 1
ATOM 1860 O O . ARG A 1 104 ? -0.787 -4.460 57.652 1.00 11.47 104 ARG A O 1
ATOM 1881 N N . GLY A 1 105 ? 0.191 -6.462 57.859 1.00 9.05 105 GLY A N 1
ATOM 1882 C CA . GLY A 1 105 ? -0.877 -7.019 58.692 1.00 11.07 105 GLY A CA 1
ATOM 1883 C C . GLY A 1 105 ? -0.441 -7.217 60.105 1.00 10.92 105 GLY A C 1
ATOM 1884 O O . GLY A 1 105 ? 0.481 -6.596 60.614 1.00 13.10 105 GLY A O 1
ATOM 1888 N N . GLN A 1 106 ? -1.130 -8.167 60.757 1.00 12.52 106 GLN A N 1
ATOM 1889 C CA . GLN A 1 106 ? -0.983 -8.346 62.201 1.00 13.39 106 GLN A CA 1
ATOM 1890 C C . GLN A 1 106 ? -0.375 -9.691 62.534 1.00 13.58 106 GLN A C 1
ATOM 1891 O O . GLN A 1 106 ? -0.193 -9.951 63.736 1.00 17.21 106 GLN A O 1
ATOM 1905 N N . ASP A 1 107 ? -0.056 -10.524 61.564 1.00 12.68 107 ASP A N 1
ATOM 1906 C CA . ASP A 1 107 ? 0.482 -11.849 61.839 1.00 13.87 107 ASP A CA 1
ATOM 1907 C C . ASP A 1 107 ? 1.882 -12.003 61.267 1.00 12.00 107 ASP A C 1
ATOM 1908 O O . ASP A 1 107 ? 2.110 -11.668 60.096 1.00 12.89 107 ASP A O 1
ATOM 1917 N N . SER A 1 108 ? 2.806 -12.549 62.066 1.00 12.15 108 SER A N 1
ATOM 1918 C CA . SER A 1 108 ? 4.137 -12.844 61.542 1.00 11.24 108 SER A CA 1
ATOM 1919 C C . SER A 1 108 ? 4.050 -13.823 60.386 1.00 10.71 108 SER A C 1
ATOM 1920 O O . SER A 1 108 ? 3.178 -14.687 60.341 1.00 12.08 108 SER A O 1
ATOM 1928 N N . PHE A 1 109 ? 4.992 -13.690 59.438 1.00 9.58 109 PHE A N 1
ATOM 1929 C CA . PHE A 1 109 ? 5.008 -14.509 58.236 1.00 9.34 109 PHE A CA 1
ATOM 1930 C C . PHE A 1 109 ? 6.450 -14.824 57.931 1.00 8.74 109 PHE A C 1
ATOM 1931 O O . PHE A 1 109 ? 7.250 -13.887 57.862 1.00 10.25 109 PHE A O 1
ATOM 1948 N N . THR A 1 110 ? 6.731 -16.081 57.637 1.0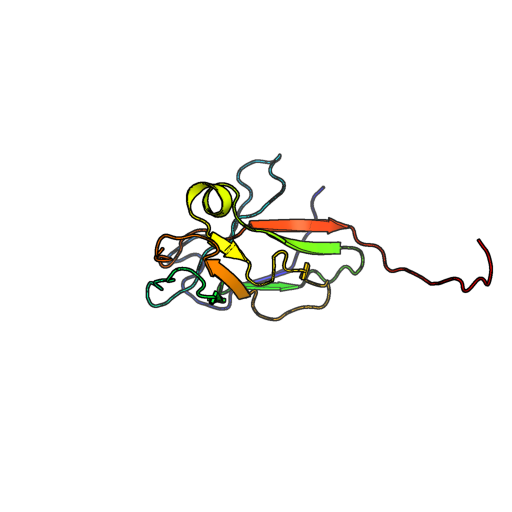0 8.34 110 THR A N 1
ATOM 1949 C CA . THR A 1 110 ? 8.111 -16.461 57.249 1.00 8.26 110 THR A CA 1
ATOM 1950 C C . THR A 1 110 ? 8.184 -16.760 55.768 1.00 8.09 110 THR A C 1
ATOM 1951 O O . THR A 1 110 ? 7.468 -17.587 55.211 1.00 9.87 110 THR A O 1
ATOM 1962 N N . ILE A 1 111 ? 9.054 -16.026 55.091 1.00 8.06 111 ILE A N 1
ATOM 1963 C CA . ILE A 1 111 ? 9.321 -16.219 53.681 1.00 8.23 111 ILE A CA 1
ATOM 1964 C C . ILE A 1 111 ? 10.303 -17.394 53.565 1.00 8.41 111 ILE A C 1
ATOM 1965 O O . ILE A 1 111 ? 11.409 -17.310 54.087 1.00 9.59 111 ILE A O 1
ATOM 1981 N N . GLN A 1 112 ? 9.863 -18.452 52.880 1.00 8.14 112 GLN A N 1
ATOM 1982 C CA . GLN A 1 112 ? 10.703 -19.626 52.677 1.00 8.40 112 GLN A CA 1
ATOM 1983 C C . GLN A 1 112 ? 11.577 -19.434 51.447 1.00 8.73 112 GLN A C 1
ATOM 1984 O O . GLN A 1 112 ? 11.148 -18.819 50.470 1.00 8.38 112 GLN A O 1
ATOM 2009 N N . PRO A 1 113 ? 12.804 -19.970 51.451 1.00 9.44 113 PRO A N 1
ATOM 2010 C CA . PRO A 1 113 ? 13.593 -19.969 50.215 1.00 9.82 113 PRO A CA 1
ATOM 2011 C C . PRO A 1 113 ? 12.808 -20.565 49.072 1.00 8.73 113 PRO A C 1
ATOM 2012 O O . PRO A 1 113 ? 12.177 -21.631 49.227 1.00 9.73 113 PRO A O 1
ATOM 2023 N N . GLY A 1 114 ? 12.794 -19.894 47.938 1.00 8.44 114 GLY A N 1
ATOM 2024 C CA . GLY A 1 114 ? 12.102 -20.329 46.758 1.00 8.80 114 GLY A CA 1
ATOM 2025 C C . GLY A 1 114 ? 10.636 -19.942 46.655 1.00 8.59 114 GLY A C 1
ATOM 2026 O O . GLY A 1 114 ? 10.000 -20.207 45.630 1.00 9.41 114 GLY A O 1
ATOM 2030 N N . GLU A 1 115 ? 10.078 -19.379 47.730 1.00 7.88 115 GLU A N 1
ATOM 2031 C CA . GLU A 1 115 ? 8.636 -19.111 47.737 1.00 7.83 115 GLU A CA 1
ATOM 2032 C C . GLU A 1 115 ? 8.334 -17.952 46.783 1.00 7.26 115 GLU A C 1
ATOM 2033 O O . GLU A 1 115 ? 9.008 -16.928 46.759 1.00 7.74 115 GLU A O 1
ATOM 2045 N N . ARG A 1 116 ? 7.228 -18.094 46.038 1.00 7.38 116 ARG A N 1
ATOM 2046 C CA . ARG A 1 116 ? 6.735 -17.011 45.209 1.00 7.11 116 ARG A CA 1
ATOM 2047 C C . ARG A 1 116 ? 6.219 -15.904 46.122 1.00 7.71 116 ARG A C 1
ATOM 2048 O O . ARG A 1 116 ? 5.348 -16.140 46.969 1.00 8.23 116 ARG A O 1
ATOM 2069 N N . ILE A 1 117 ? 6.764 -14.697 45.949 1.00 7.43 117 ILE A N 1
ATOM 2070 C CA . ILE A 1 117 ? 6.511 -13.587 46.879 1.00 8.89 117 ILE A CA 1
ATOM 2071 C C . ILE A 1 117 ? 6.017 -12.319 46.214 1.00 9.15 117 ILE A C 1
ATOM 2072 O O . ILE A 1 117 ? 5.544 -11.437 46.944 1.00 10.78 117 ILE A O 1
ATOM 2101 N N . ALA A 1 118 ? 6.067 -12.215 44.908 1.00 8.46 118 ALA A N 1
ATOM 2102 C CA . ALA A 1 118 ? 5.632 -11.044 44.180 1.00 8.41 118 ALA A CA 1
ATOM 2103 C C . ALA A 1 118 ? 5.326 -11.464 42.776 1.00 8.32 118 ALA A C 1
ATOM 2104 O O . ALA A 1 118 ? 5.616 -12.593 42.383 1.00 9.26 118 ALA A O 1
ATOM 2111 N N . GLN A 1 119 ? 4.783 -10.570 41.996 1.00 9.43 119 GLN A N 1
ATOM 2112 C CA . GLN A 1 119 ? 4.555 -10.804 40.590 1.00 10.12 119 GLN A CA 1
ATOM 2113 C C . GLN A 1 119 ? 5.070 -9.600 39.781 1.00 8.87 119 GLN A C 1
ATOM 2114 O O . GLN A 1 119 ? 5.219 -8.505 40.360 1.00 11.56 119 GLN A O 1
ATOM 2139 N N . MET A 1 120 ? 5.296 -9.802 38.504 1.00 8.30 120 MET A N 1
ATOM 2140 C CA . MET A 1 120 ? 5.779 -8.748 37.640 1.00 8.64 120 MET A CA 1
ATOM 2141 C C . MET A 1 120 ? 4.999 -8.773 36.344 1.00 7.89 120 MET A C 1
ATOM 2142 O O . MET A 1 120 ? 4.783 -9.824 35.774 1.00 9.21 120 MET A O 1
ATOM 2156 N N . ILE A 1 121 ? 4.596 -7.588 35.886 1.00 7.68 121 ILE A N 1
ATOM 2157 C CA . ILE A 1 121 ? 3.917 -7.393 34.633 1.00 7.56 121 ILE A CA 1
ATOM 2158 C C . ILE A 1 121 ? 4.784 -6.478 33.751 1.00 7.58 121 ILE A C 1
ATOM 2159 O O . ILE A 1 121 ? 5.547 -5.658 34.269 1.00 11.40 121 ILE A O 1
ATOM 2175 N N . PHE A 1 122 ? 4.672 -6.620 32.463 1.00 8.10 122 PHE A N 1
ATOM 2176 C CA . PHE A 1 122 ? 5.338 -5.761 31.488 1.00 7.82 122 PHE A CA 1
ATOM 2177 C C . PHE A 1 122 ? 4.256 -4.927 30.820 1.00 8.24 122 PHE A C 1
ATOM 2178 O O . PHE A 1 122 ? 3.300 -5.476 30.259 1.00 8.63 122 PHE A O 1
ATOM 2195 N N . VAL A 1 123 ? 4.427 -3.611 30.864 1.00 8.74 123 VAL A N 1
ATOM 2196 C CA . VAL A 1 123 ? 3.432 -2.702 30.279 1.00 10.10 123 VAL A CA 1
ATOM 2197 C C . VAL A 1 123 ? 4.112 -1.699 29.371 1.00 10.42 123 VAL A C 1
ATOM 2198 O O . VAL A 1 123 ? 5.256 -1.258 29.647 1.00 12.21 123 VAL A O 1
ATOM 2211 N N . PRO A 1 124 ? 3.485 -1.295 28.277 1.00 9.73 124 PRO A N 1
ATOM 2212 C CA . PRO A 1 124 ? 4.013 -0.184 27.482 1.00 9.84 124 PRO A CA 1
ATOM 2213 C C . PRO A 1 124 ? 3.971 1.092 28.329 1.00 9.77 124 PRO A C 1
ATOM 2214 O O . PRO A 1 124 ? 3.066 1.315 29.155 1.00 10.22 124 PRO A O 1
ATOM 2231 N N . VAL A 1 125 ? 4.982 1.918 28.104 1.00 9.54 125 VAL A N 1
ATOM 2232 C CA . VAL A 1 125 ? 5.051 3.215 28.760 1.00 9.80 125 VAL A CA 1
ATOM 2233 C C . VAL A 1 125 ? 5.374 4.251 27.706 1.00 9.92 125 VAL A C 1
ATOM 2234 O O . VAL A 1 125 ? 5.976 3.950 26.633 1.00 11.55 125 VAL A O 1
ATOM 2247 N N . VAL A 1 126 ? 4.985 5.473 27.986 1.00 10.09 126 VAL A N 1
ATOM 2248 C CA . VAL A 1 126 ? 5.242 6.655 27.181 1.00 11.83 126 VAL A CA 1
ATOM 2249 C C . VAL A 1 126 ? 6.060 7.648 27.965 1.00 11.36 126 VAL A C 1
ATOM 2250 O O . VAL A 1 126 ? 5.756 7.867 29.141 1.00 11.50 126 VAL A O 1
ATOM 2263 N N . GLN A 1 127 ? 7.006 8.309 27.335 1.00 13.17 127 GLN A N 1
ATOM 2264 C CA . GLN A 1 127 ? 7.657 9.471 27.954 1.00 14.26 127 GLN A CA 1
ATOM 2265 C C . GLN A 1 127 ? 6.967 10.747 27.525 1.00 14.20 127 GLN A C 1
ATOM 2266 O O . GLN A 1 127 ? 6.823 10.983 26.313 1.00 18.21 127 GLN A O 1
ATOM 2280 N N . ALA A 1 128 ? 6.567 11.541 28.495 1.00 14.60 128 ALA A N 1
ATOM 2281 C CA . ALA A 1 128 ? 5.991 12.836 28.202 1.00 15.13 128 ALA A CA 1
ATOM 2282 C C . ALA A 1 128 ? 7.055 13.765 27.595 1.00 14.53 128 ALA A C 1
ATOM 2283 O O . ALA A 1 128 ? 8.171 13.801 28.093 1.00 17.82 128 ALA A O 1
ATOM 2290 N N . GLU A 1 129 ? 6.645 14.512 26.589 1.00 14.49 129 GLU A N 1
ATOM 2291 C CA . GLU A 1 129 ? 7.353 15.704 26.129 1.00 16.47 129 GLU A CA 1
ATOM 2292 C C . GLU A 1 129 ? 6.463 16.877 26.542 1.00 13.65 129 GLU A C 1
ATOM 2293 O O . GLU A 1 129 ? 5.415 17.080 25.981 1.00 15.11 129 GLU A O 1
ATOM 2305 N N . PHE A 1 130 ? 6.875 17.600 27.569 1.00 13.55 130 PHE A N 1
ATOM 2306 C CA . PHE A 1 130 ? 5.967 18.648 28.057 1.00 12.38 130 PHE A CA 1
ATOM 2307 C C . PHE A 1 130 ? 5.881 19.806 27.092 1.00 12.02 130 PHE A C 1
ATOM 2308 O O . PHE A 1 130 ? 6.858 20.213 26.435 1.00 16.02 130 PHE A O 1
ATOM 2325 N N . ASN A 1 131 ? 4.682 20.345 26.949 1.00 10.22 131 ASN A N 1
ATOM 2326 C CA . ASN A 1 131 ? 4.374 21.582 26.192 1.00 10.12 131 ASN A CA 1
ATOM 2327 C C . ASN A 1 131 ? 3.883 22.571 27.214 1.00 8.87 131 ASN A C 1
ATOM 2328 O O . ASN A 1 131 ? 2.800 22.440 27.761 1.00 9.22 131 ASN A O 1
ATOM 2339 N N . LEU A 1 132 ? 4.707 23.583 27.495 1.00 8.89 132 LEU A N 1
ATOM 2340 C CA . LEU A 1 132 ? 4.377 24.538 28.525 1.00 8.94 132 LEU A CA 1
ATOM 2341 C C . LEU A 1 132 ? 3.289 25.486 28.021 1.00 8.17 132 LEU A C 1
ATOM 2342 O O . LEU A 1 132 ? 3.464 26.169 27.014 1.00 9.48 132 LEU A O 1
ATOM 2358 N N . VAL A 1 133 ? 2.203 25.574 28.758 1.00 8.00 133 VAL A N 1
ATOM 2359 C CA . VAL A 1 133 ? 1.109 26.468 28.507 1.00 8.32 133 VAL A CA 1
ATOM 2360 C C . VAL A 1 133 ? 0.842 27.289 29.768 1.00 8.24 133 VAL A C 1
ATOM 2361 O O . VAL A 1 133 ? 1.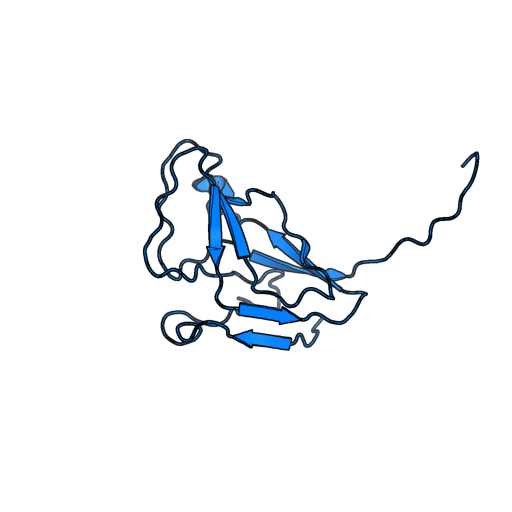215 26.879 30.880 1.00 8.63 133 VAL A O 1
ATOM 2374 N N . GLU A 1 134 ? 0.216 28.444 29.600 1.00 8.41 134 GLU A N 1
ATOM 2375 C CA . GLU A 1 134 ? -0.161 29.245 30.778 1.00 8.90 134 GLU A CA 1
ATOM 2376 C C A GLU A 1 134 ? -1.579 28.935 31.178 0.46 10.49 134 GLU A C 1
ATOM 2377 C C B GLU A 1 134 ? -1.670 29.248 30.991 0.54 9.60 134 GLU A C 1
ATOM 2378 O O A GLU A 1 134 ? -1.803 29.229 32.391 0.46 9.16 134 GLU A O 1
ATOM 2379 O O B GLU A 1 134 ? -2.312 29.929 31.814 0.54 9.53 134 GLU A O 1
ATOM 2391 N N . ASP A 1 135 ? -2.388 28.448 30.241 1.00 9.44 135 ASP A N 1
ATOM 2392 C CA . ASP A 1 135 ? -3.810 28.221 30.385 1.00 12.60 135 ASP A CA 1
ATOM 2393 C C . ASP A 1 135 ? -4.151 27.001 29.517 1.00 11.83 135 ASP A C 1
ATOM 2394 O O . ASP A 1 135 ? -3.639 26.904 28.415 1.00 13.40 135 ASP A O 1
ATOM 2409 N N . PHE A 1 136 ? -4.991 26.102 30.016 1.00 12.90 136 PHE A N 1
ATOM 2410 C CA . PHE A 1 136 ? -5.466 24.987 29.234 1.00 14.33 136 PHE A CA 1
ATOM 2411 C C . PHE A 1 136 ? -6.695 25.382 28.415 1.00 22.66 136 PHE A C 1
ATOM 2412 O O . PHE A 1 136 ? -7.181 26.269 28.507 1.00 29.39 136 PHE A O 1
#

Radius of gyration: 16.69 Å; Cα contacts (8 Å, |Δi|>4): 301; chains: 1; bounding box: 29×55×40 Å

Organism: Escherichia coli (strain K12) (NCBI:txid83333)

InterPro domains:
  IPR008181 Deoxyuridine triphosphate nucleotidohydrolase [MF_00116] (7-151)
  IPR008181 Deoxyuridine triphosphate nucleotidohydrolase [PTHR11241] (13-151)
  IPR008181 Deoxyuridine triphosphate nucleotidohydrolase [TIGR00576] (11-151)
  IPR029054 dUTPase-like [PF00692] (17-150)
  IPR033704 dUTPase, trimeric [cd07557] (29-122)
  IPR036157 dUTPase-like superfamily [G3DSA:2.70.40.10] (1-152)
  IPR036157 dUTPase-like superfamily [SSF51283] (1-151)